Protein AF-A0A3M1D431-F1 (afdb_monomer_lite)

Radius of gyration: 15.86 Å; chains: 1; bounding box: 36×33×52 Å

pLDDT: mean 86.58, std 14.42, range [37.44, 96.69]

Sequence (109 aa):
MFGAVMAGGFNPPEKITIDCNKAKKAVKNFPHKAHIDRLKGNCKECHHKTKAGEKPKACHTCHTQVKDKDPKTGAPGFKKAFHKKCQGCHKKQKDKPNLKKCKTCHNRK

Structure (mmCIF, N/CA/C/O backbone):
data_AF-A0A3M1D431-F1
#
_entry.id   AF-A0A3M1D431-F1
#
loop_
_atom_site.group_PDB
_atom_site.id
_atom_site.type_symbol
_atom_site.label_atom_id
_atom_site.label_alt_id
_atom_site.label_comp_id
_atom_site.label_asym_id
_atom_site.label_entity_id
_atom_site.label_seq_id
_atom_site.pdbx_PDB_ins_code
_atom_site.Cartn_x
_atom_site.Cartn_y
_atom_site.Cartn_z
_atom_site.occupancy
_atom_site.B_iso_or_equiv
_atom_site.auth_seq_id
_atom_site.auth_comp_id
_atom_site.auth_asym_id
_atom_site.auth_atom_id
_atom_site.pdbx_PDB_model_num
ATOM 1 N N . MET A 1 1 ? -15.628 -22.494 -37.992 1.00 42.44 1 MET A N 1
ATOM 2 C CA . MET A 1 1 ? -14.594 -22.915 -37.024 1.00 42.44 1 MET A CA 1
ATOM 3 C C . MET A 1 1 ? -13.567 -21.798 -36.876 1.00 42.44 1 MET A C 1
ATOM 5 O O . MET A 1 1 ? -12.697 -21.694 -37.721 1.00 42.44 1 MET A O 1
ATOM 9 N N . PHE A 1 2 ? -13.670 -20.950 -35.852 1.00 40.97 2 PHE A N 1
ATOM 10 C CA . PHE A 1 2 ? -12.550 -20.114 -35.402 1.00 40.97 2 PHE A CA 1
ATOM 11 C C . PHE A 1 2 ? -12.542 -20.152 -33.875 1.00 40.97 2 PHE A C 1
ATOM 13 O O . PHE A 1 2 ? -13.528 -19.801 -33.231 1.00 40.97 2 PHE A O 1
ATOM 20 N N . GLY A 1 3 ? -11.476 -20.740 -33.334 1.00 37.44 3 GLY A N 1
ATOM 21 C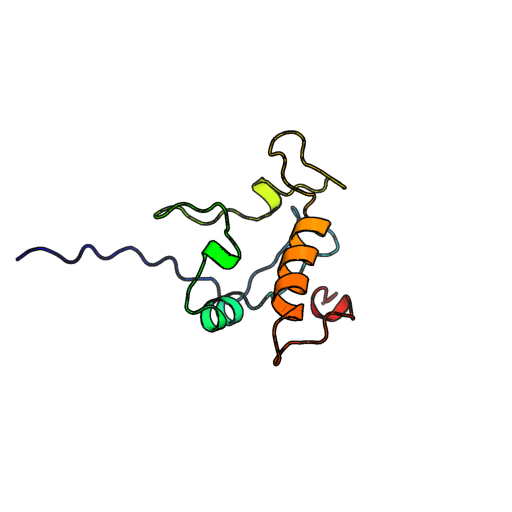 CA . GLY A 1 3 ? -11.357 -21.152 -31.944 1.00 37.44 3 GLY A CA 1
ATOM 22 C C . GLY A 1 3 ? -11.397 -19.986 -30.965 1.00 37.44 3 GLY A C 1
ATOM 23 O O . GLY A 1 3 ? -10.688 -18.993 -31.121 1.00 37.44 3 GLY A O 1
ATOM 24 N N . ALA A 1 4 ? -12.186 -20.161 -29.908 1.00 42.75 4 ALA A N 1
ATOM 25 C CA . ALA A 1 4 ? -12.026 -19.409 -28.680 1.00 42.75 4 ALA A CA 1
ATOM 26 C C . ALA A 1 4 ? -10.655 -19.763 -28.087 1.00 42.75 4 ALA A C 1
ATOM 28 O O . ALA A 1 4 ? -10.460 -20.835 -27.513 1.00 42.75 4 ALA A O 1
ATOM 29 N N . VAL A 1 5 ? -9.687 -18.866 -28.255 1.00 42.53 5 VAL A N 1
ATOM 30 C CA . VAL A 1 5 ? -8.447 -18.900 -27.485 1.00 42.53 5 VAL A CA 1
ATOM 31 C C . VAL A 1 5 ? -8.849 -18.687 -26.029 1.00 42.53 5 VAL A C 1
ATOM 33 O O . VAL A 1 5 ? -9.253 -17.594 -25.635 1.00 42.53 5 VAL A O 1
ATOM 36 N N . MET A 1 6 ? -8.792 -19.758 -25.242 1.00 43.03 6 MET A N 1
ATOM 37 C CA . MET A 1 6 ? -8.948 -19.711 -23.795 1.00 43.03 6 MET A CA 1
ATOM 38 C C . MET A 1 6 ? -7.863 -18.788 -23.236 1.00 43.03 6 MET A C 1
ATOM 40 O O . MET A 1 6 ? -6.702 -19.175 -23.103 1.00 43.03 6 MET A O 1
ATOM 44 N N . ALA A 1 7 ? -8.226 -17.541 -22.938 1.00 48.25 7 ALA A N 1
ATOM 45 C CA . ALA A 1 7 ? -7.377 -16.649 -22.173 1.00 48.25 7 ALA A CA 1
ATOM 46 C C . ALA A 1 7 ? -7.170 -17.295 -20.800 1.00 48.25 7 ALA A C 1
ATOM 48 O O . ALA A 1 7 ? -8.111 -17.396 -20.015 1.00 48.25 7 ALA A O 1
ATOM 49 N N . GLY A 1 8 ? -5.952 -17.773 -20.531 1.00 45.62 8 GLY A N 1
ATOM 50 C CA . GLY A 1 8 ? -5.562 -18.307 -19.230 1.00 45.62 8 GLY A CA 1
ATOM 51 C C . GLY A 1 8 ? -5.896 -17.293 -18.139 1.00 45.62 8 GLY A C 1
ATOM 52 O O . GLY A 1 8 ? -5.220 -16.274 -17.992 1.00 45.62 8 GLY A O 1
ATOM 53 N N . GLY A 1 9 ? -6.993 -17.542 -17.425 1.00 55.72 9 GLY A N 1
ATOM 54 C CA . GLY A 1 9 ? -7.546 -16.618 -16.449 1.00 55.72 9 GLY A CA 1
ATOM 55 C C . GLY A 1 9 ? -6.594 -16.463 -15.275 1.00 55.72 9 GLY A C 1
ATOM 56 O O . GLY A 1 9 ? -6.319 -17.418 -14.548 1.00 55.72 9 GLY A O 1
ATOM 57 N N . PHE A 1 10 ? -6.091 -15.249 -15.065 1.00 67.38 10 PHE A N 1
ATOM 58 C CA . PHE A 1 10 ? -5.395 -14.908 -13.832 1.00 67.38 10 PHE A CA 1
ATOM 59 C C . PHE A 1 10 ? -6.400 -14.885 -12.686 1.00 67.38 10 PHE A C 1
ATOM 61 O O . PHE A 1 10 ? -7.049 -13.872 -12.433 1.00 67.38 10 PHE A O 1
ATOM 68 N N . ASN A 1 11 ? -6.531 -16.018 -12.001 1.00 79.69 11 ASN A N 1
ATOM 69 C CA . ASN A 1 11 ? -7.398 -16.123 -10.840 1.00 79.69 11 ASN A CA 1
ATOM 70 C C . ASN A 1 11 ? -6.801 -15.313 -9.677 1.00 79.69 11 ASN A C 1
ATOM 72 O O . ASN A 1 11 ? -5.661 -15.571 -9.274 1.00 79.69 11 ASN A O 1
ATOM 76 N N . PRO A 1 12 ? -7.527 -14.317 -9.134 1.00 86.25 12 PRO A N 1
ATOM 77 C CA . PRO A 1 12 ? -7.038 -13.546 -8.005 1.00 86.25 12 PRO A CA 1
ATOM 78 C C . PRO A 1 12 ? -6.961 -14.447 -6.764 1.00 86.25 12 PRO A C 1
ATOM 80 O O . PRO A 1 12 ? -7.931 -15.149 -6.468 1.00 86.25 12 PRO A O 1
ATOM 83 N N . PRO A 1 13 ? -5.860 -14.405 -5.993 1.00 92.56 13 PRO A N 1
ATOM 84 C CA . PRO A 1 13 ? -5.784 -15.128 -4.729 1.00 92.56 13 PRO A CA 1
ATOM 85 C C . PRO A 1 13 ? -6.883 -14.655 -3.772 1.00 92.56 13 PRO A C 1
ATOM 87 O O . PRO A 1 13 ? -7.249 -13.474 -3.770 1.00 92.56 13 PRO A O 1
ATOM 90 N N . GLU A 1 14 ? -7.387 -15.563 -2.933 1.00 95.00 14 GLU A N 1
ATOM 91 C CA . GLU A 1 14 ? -8.436 -15.241 -1.961 1.00 95.00 14 GLU A CA 1
ATOM 92 C C . GLU A 1 14 ? -7.967 -14.214 -0.932 1.00 95.00 14 GLU A C 1
ATOM 94 O O . GLU A 1 14 ? -8.593 -13.167 -0.738 1.00 95.00 14 GLU A O 1
ATOM 99 N N . LYS A 1 15 ? -6.829 -14.508 -0.299 1.00 95.38 15 LYS A N 1
ATOM 100 C CA . LYS A 1 15 ? -6.164 -13.665 0.689 1.00 95.38 15 LYS A CA 1
ATOM 101 C C . LYS A 1 15 ? -4.693 -13.525 0.338 1.00 95.38 15 LYS A C 1
ATOM 103 O O . LYS A 1 15 ? -4.084 -14.458 -0.176 1.00 95.38 15 LYS A O 1
ATOM 108 N N . ILE A 1 16 ? -4.119 -12.371 0.654 1.00 93.94 16 ILE A N 1
ATOM 109 C CA . ILE A 1 16 ? -2.684 -12.115 0.490 1.00 93.94 16 ILE A CA 1
ATOM 110 C C . ILE A 1 16 ? -2.121 -11.397 1.711 1.00 93.94 16 ILE A C 1
ATOM 112 O O . ILE A 1 16 ? -2.847 -10.751 2.471 1.00 93.94 16 ILE A O 1
ATOM 116 N N . THR A 1 17 ? -0.805 -11.469 1.864 1.00 93.62 17 THR A N 1
ATOM 117 C CA . THR A 1 17 ? -0.064 -10.556 2.733 1.00 93.62 17 THR A CA 1
ATOM 118 C C . THR A 1 17 ? 0.436 -9.395 1.892 1.00 93.62 17 THR A C 1
ATOM 120 O O . THR A 1 17 ? 0.990 -9.603 0.816 1.00 93.62 17 THR A O 1
ATOM 123 N N . ILE A 1 18 ? 0.236 -8.172 2.378 1.00 92.81 18 ILE A N 1
ATOM 124 C CA . ILE A 1 18 ? 0.776 -6.974 1.741 1.00 92.81 18 ILE A CA 1
ATOM 125 C C . ILE A 1 18 ? 1.853 -6.384 2.635 1.00 92.81 18 ILE A C 1
ATOM 127 O O . ILE A 1 18 ? 1.574 -5.892 3.732 1.00 92.81 18 ILE A O 1
ATOM 131 N N . ASP A 1 19 ? 3.087 -6.416 2.151 1.00 91.44 19 ASP A N 1
ATOM 132 C CA . ASP A 1 19 ? 4.254 -5.902 2.841 1.00 91.44 19 ASP A CA 1
ATOM 133 C C . ASP A 1 19 ? 5.231 -5.210 1.879 1.00 91.44 19 ASP A C 1
ATOM 135 O O . ASP A 1 19 ? 5.162 -5.318 0.653 1.00 91.44 19 ASP A O 1
ATOM 139 N N . CYS A 1 20 ? 6.139 -4.434 2.464 1.00 86.88 20 CYS A N 1
ATOM 140 C CA . CYS A 1 20 ? 7.257 -3.834 1.752 1.00 86.88 20 CYS A CA 1
ATOM 141 C C . CYS A 1 20 ? 8.497 -4.697 1.985 1.00 86.88 20 CYS A C 1
ATOM 143 O O . CYS A 1 20 ? 9.366 -4.294 2.751 1.00 86.88 20 CYS A O 1
ATOM 145 N N . ASN A 1 21 ? 8.540 -5.896 1.394 1.00 79.88 21 ASN A N 1
ATOM 146 C CA . ASN A 1 21 ? 9.644 -6.849 1.559 1.00 79.88 21 ASN A CA 1
ATOM 147 C C . ASN A 1 21 ? 9.947 -7.169 3.043 1.00 79.88 21 ASN A C 1
ATOM 149 O O . ASN A 1 21 ? 10.981 -6.775 3.578 1.00 79.88 21 ASN A O 1
ATOM 153 N N . LYS A 1 22 ? 9.024 -7.869 3.724 1.00 71.25 22 LYS A N 1
ATOM 154 C CA . LYS A 1 22 ? 9.119 -8.311 5.135 1.00 71.25 22 LYS A CA 1
ATOM 155 C C . LYS A 1 22 ? 9.057 -7.199 6.192 1.00 71.25 22 LYS A C 1
ATOM 157 O O . LYS A 1 22 ? 9.524 -7.358 7.321 1.00 71.25 22 LYS A O 1
ATOM 162 N N . ALA A 1 23 ? 8.439 -6.066 5.868 1.00 74.12 23 ALA A N 1
ATOM 163 C CA . ALA A 1 23 ? 8.249 -4.971 6.818 1.00 74.12 23 ALA A CA 1
ATOM 164 C C . ALA A 1 23 ? 7.413 -5.382 8.054 1.00 74.12 23 ALA A C 1
ATOM 166 O O . ALA A 1 23 ? 6.373 -6.029 7.942 1.00 74.12 23 ALA A O 1
ATOM 167 N N . LYS A 1 24 ? 7.799 -4.884 9.242 1.00 76.00 24 LYS A N 1
ATOM 168 C CA . LYS A 1 24 ? 7.171 -5.196 10.550 1.00 76.00 24 LYS A CA 1
ATOM 169 C C . LYS A 1 24 ? 5.660 -4.910 10.646 1.00 76.00 24 LYS A C 1
ATOM 171 O O . LYS A 1 24 ? 5.004 -5.393 11.563 1.00 76.00 24 LYS A O 1
ATOM 176 N N . LYS A 1 25 ? 5.107 -4.082 9.753 1.00 86.38 25 LYS A N 1
ATOM 177 C CA . LYS A 1 25 ? 3.681 -3.703 9.719 1.00 86.38 25 LYS A CA 1
ATOM 178 C C . LYS A 1 25 ? 3.021 -4.147 8.414 1.00 86.38 25 LYS A C 1
ATOM 180 O O . LYS A 1 25 ? 2.414 -3.336 7.719 1.00 86.38 25 LYS A O 1
ATOM 185 N N . ALA A 1 26 ? 3.161 -5.425 8.080 1.00 90.56 26 ALA A N 1
ATOM 186 C CA . ALA A 1 26 ? 2.404 -6.029 6.993 1.00 90.56 26 ALA A CA 1
ATOM 187 C C . ALA A 1 26 ? 0.888 -5.932 7.251 1.00 90.56 26 ALA A C 1
ATOM 189 O O . ALA A 1 26 ? 0.433 -5.860 8.397 1.00 90.56 26 ALA A O 1
ATOM 190 N N . VAL A 1 27 ? 0.101 -5.915 6.180 1.00 92.94 27 VAL A N 1
ATOM 191 C CA . VAL A 1 27 ? -1.331 -6.226 6.232 1.00 92.94 27 VAL A CA 1
ATOM 192 C C . VAL A 1 27 ? -1.444 -7.718 5.969 1.00 92.94 27 VAL A C 1
ATOM 194 O O . VAL A 1 27 ? -1.290 -8.157 4.829 1.00 92.94 27 VAL A O 1
ATOM 197 N N . LYS A 1 28 ? -1.644 -8.506 7.025 1.00 91.94 28 LYS A N 1
ATOM 198 C CA . LYS A 1 28 ? -1.838 -9.952 6.896 1.00 91.94 28 LYS A CA 1
ATOM 199 C C . LYS A 1 28 ? -3.287 -10.242 6.525 1.00 91.94 28 LYS A C 1
ATOM 201 O O . LYS A 1 28 ? -4.192 -9.531 6.961 1.00 91.94 28 LYS A O 1
ATOM 206 N N . ASN A 1 29 ? -3.511 -11.322 5.779 1.00 92.44 29 ASN A N 1
ATOM 207 C CA . ASN A 1 29 ? -4.851 -11.805 5.433 1.00 92.44 29 ASN A CA 1
ATOM 208 C C . ASN A 1 29 ? -5.731 -10.751 4.736 1.00 92.44 29 ASN A C 1
ATOM 210 O O . ASN A 1 29 ? -6.945 -10.729 4.942 1.00 92.44 29 ASN A O 1
ATOM 214 N N . PHE A 1 30 ? -5.140 -9.875 3.916 1.00 94.00 30 PHE A N 1
ATOM 215 C CA . PHE A 1 30 ? -5.913 -8.933 3.112 1.00 94.00 30 PHE A CA 1
ATOM 216 C C . PHE A 1 30 ? -6.878 -9.722 2.213 1.00 94.00 30 PHE A C 1
ATOM 218 O O . PHE A 1 30 ? -6.394 -10.551 1.438 1.00 94.00 30 PHE A O 1
ATOM 225 N N . PRO A 1 31 ? -8.205 -9.496 2.285 1.00 94.94 31 PRO A N 1
ATOM 226 C CA . PRO A 1 31 ? -9.185 -10.274 1.531 1.00 94.94 31 PRO A CA 1
ATOM 227 C C . PRO A 1 31 ? -9.215 -9.799 0.073 1.00 94.94 31 PRO A C 1
ATOM 229 O O . PRO A 1 31 ? -10.083 -9.023 -0.334 1.00 94.94 31 PRO A O 1
ATOM 232 N N . HIS A 1 32 ? -8.210 -10.219 -0.694 1.00 95.50 32 HIS A N 1
ATOM 233 C CA . HIS A 1 32 ? -7.950 -9.768 -2.054 1.00 95.50 32 HIS A CA 1
ATOM 234 C C . HIS A 1 32 ? -9.117 -10.091 -2.986 1.00 95.50 32 HIS A C 1
ATOM 236 O O . HIS A 1 32 ? -9.650 -9.175 -3.610 1.00 95.50 32 HIS A O 1
ATOM 242 N N . LYS A 1 33 ? -9.599 -11.339 -2.997 1.00 95.06 33 LYS A N 1
ATOM 243 C CA . LYS A 1 33 ? -10.749 -11.728 -3.824 1.00 95.06 33 LYS A CA 1
ATOM 244 C C . LYS A 1 33 ? -11.998 -10.900 -3.515 1.00 95.06 33 LYS A C 1
ATOM 246 O O . LYS A 1 33 ? -12.592 -10.356 -4.436 1.00 95.06 33 LYS A O 1
ATOM 251 N N . ALA A 1 34 ? -12.321 -10.674 -2.241 1.00 94.31 34 ALA A N 1
ATOM 252 C CA . ALA A 1 34 ? -13.484 -9.864 -1.865 1.00 94.31 34 ALA A CA 1
ATOM 253 C C . ALA A 1 34 ? -13.396 -8.406 -2.362 1.00 94.31 34 ALA A C 1
ATOM 255 O O . ALA A 1 34 ? -14.413 -7.804 -2.709 1.00 94.31 34 ALA A O 1
ATOM 256 N N . HIS A 1 35 ? -12.191 -7.824 -2.411 1.00 95.00 35 HIS A N 1
ATOM 257 C CA . HIS A 1 35 ? -12.002 -6.496 -3.001 1.00 95.00 35 HIS A CA 1
ATOM 258 C C . HIS A 1 35 ? -12.178 -6.527 -4.520 1.00 95.00 35 HIS A C 1
ATOM 260 O O . HIS A 1 35 ? -12.826 -5.640 -5.068 1.00 95.00 35 HIS A O 1
ATOM 266 N N . ILE A 1 36 ? -11.636 -7.541 -5.196 1.00 94.62 36 ILE A N 1
ATOM 267 C CA . ILE A 1 36 ? -11.767 -7.685 -6.649 1.00 94.62 36 ILE A CA 1
ATOM 268 C C . ILE A 1 36 ? -13.221 -7.945 -7.061 1.00 94.62 36 ILE A C 1
ATOM 270 O O . ILE A 1 36 ? -13.685 -7.337 -8.024 1.00 94.62 36 ILE A O 1
ATOM 274 N N . ASP A 1 37 ? -13.959 -8.760 -6.307 1.00 94.19 37 ASP A N 1
ATOM 275 C CA . ASP A 1 37 ? -15.373 -9.045 -6.559 1.00 94.19 37 ASP A CA 1
ATOM 276 C C . ASP A 1 37 ? -16.210 -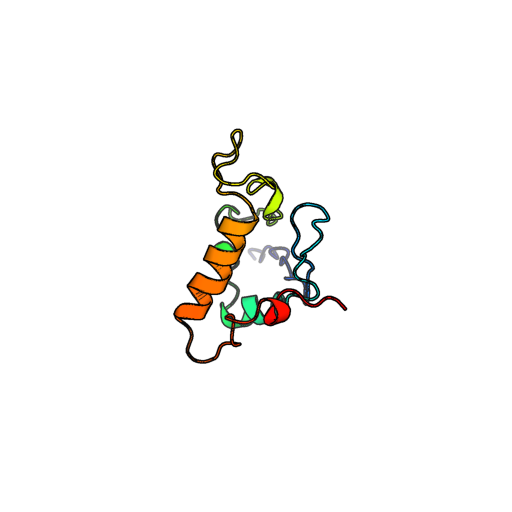7.751 -6.452 1.00 94.19 37 ASP A C 1
ATOM 278 O O . ASP A 1 37 ? -16.997 -7.437 -7.346 1.00 94.19 37 ASP A O 1
ATOM 282 N N . ARG A 1 38 ? -15.957 -6.909 -5.433 1.00 93.25 38 ARG A N 1
ATOM 283 C CA . ARG A 1 38 ? -16.581 -5.570 -5.311 1.00 93.25 38 ARG A CA 1
ATOM 284 C C . ARG A 1 38 ? -16.208 -4.618 -6.449 1.00 93.25 38 ARG A C 1
ATOM 286 O O . ARG A 1 38 ? -16.982 -3.724 -6.778 1.00 93.25 38 ARG A O 1
ATOM 293 N N . LEU A 1 39 ? -15.032 -4.804 -7.042 1.00 93.50 39 LEU A N 1
ATOM 294 C CA . LEU A 1 39 ? -14.540 -4.037 -8.185 1.00 93.50 39 LEU A CA 1
ATOM 295 C C . LEU A 1 39 ? -14.908 -4.671 -9.535 1.00 93.50 39 LEU A C 1
ATOM 297 O O . LEU A 1 39 ? -14.408 -4.215 -10.564 1.00 93.50 39 LEU A O 1
ATOM 301 N N . LYS A 1 40 ? -15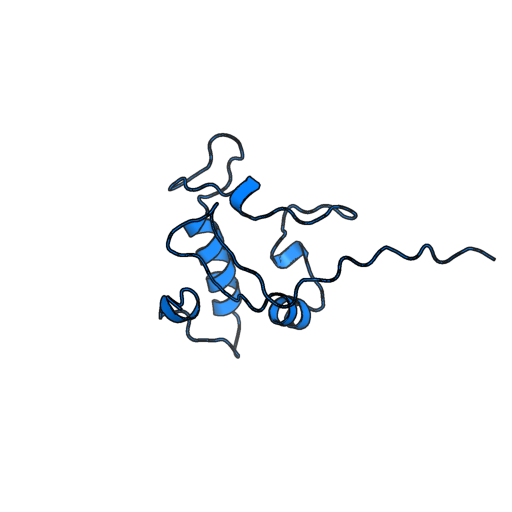.754 -5.713 -9.548 1.00 94.06 40 LYS A N 1
ATOM 302 C CA . LYS A 1 40 ? -16.171 -6.446 -10.754 1.00 94.06 40 LYS A CA 1
ATOM 303 C C . LYS A 1 40 ? -14.982 -6.890 -11.618 1.00 94.06 40 LYS A C 1
ATOM 305 O O . LYS A 1 40 ? -15.006 -6.762 -12.838 1.00 94.06 40 LYS A O 1
ATOM 310 N N . GLY A 1 41 ? -13.907 -7.357 -10.983 1.00 90.81 41 GLY A N 1
ATOM 311 C CA . GLY A 1 41 ? -12.723 -7.842 -11.697 1.00 90.81 41 GLY A CA 1
ATOM 312 C C . GLY A 1 41 ? -11.766 -6.755 -12.197 1.00 90.81 41 GLY A C 1
ATOM 313 O O . GLY A 1 41 ? -10.816 -7.075 -12.906 1.00 90.81 41 GLY A O 1
ATOM 314 N N . ASN A 1 42 ? -11.956 -5.475 -11.846 1.00 91.81 42 ASN A N 1
ATOM 315 C CA . ASN A 1 42 ? -11.059 -4.409 -12.303 1.00 91.81 42 ASN A CA 1
ATOM 316 C C . ASN A 1 42 ? -9.685 -4.448 -11.598 1.00 91.81 42 ASN A C 1
ATOM 318 O O . ASN A 1 42 ? -9.424 -3.720 -10.636 1.00 91.81 42 ASN A O 1
ATOM 322 N N . CYS A 1 43 ? -8.768 -5.261 -12.128 1.00 91.62 43 CYS A N 1
ATOM 323 C CA . CYS A 1 43 ? -7.401 -5.420 -11.620 1.00 91.62 43 CYS A CA 1
ATOM 324 C C . CYS A 1 43 ? -6.601 -4.107 -11.624 1.00 91.62 43 CYS A C 1
ATOM 326 O O . CYS A 1 43 ? -5.744 -3.898 -10.761 1.00 91.62 43 CYS A O 1
ATOM 328 N N . LYS A 1 44 ? -6.877 -3.210 -12.584 1.00 93.00 44 LYS A N 1
ATOM 329 C CA . LYS A 1 44 ? -6.143 -1.948 -12.770 1.00 93.00 44 LYS A CA 1
ATOM 330 C C . LYS A 1 44 ? -6.465 -0.906 -11.708 1.00 93.00 44 LYS A C 1
ATOM 332 O O . LYS A 1 44 ? -5.683 0.029 -11.547 1.00 93.00 44 LYS A O 1
ATOM 337 N N . GLU A 1 45 ? -7.548 -1.085 -10.950 1.00 94.38 45 GLU A N 1
ATOM 338 C CA . GLU A 1 45 ? -7.831 -0.223 -9.807 1.00 94.38 45 GLU A CA 1
ATOM 339 C C . GLU A 1 45 ? -6.639 -0.246 -8.845 1.00 94.38 45 GLU A C 1
ATOM 341 O O . GLU A 1 45 ? -6.134 0.810 -8.483 1.00 94.38 45 GLU A O 1
ATOM 346 N N . CYS A 1 46 ? -6.105 -1.419 -8.496 1.00 95.38 46 CYS A N 1
ATOM 347 C CA . CYS A 1 46 ? -4.928 -1.534 -7.628 1.00 95.38 46 CYS A CA 1
ATOM 348 C C . CYS A 1 46 ? -3.623 -1.647 -8.426 1.00 95.38 46 CYS A C 1
ATOM 350 O O . CYS A 1 46 ? -2.668 -0.912 -8.167 1.00 95.38 46 CYS A O 1
ATOM 352 N N . HIS A 1 47 ? -3.585 -2.524 -9.428 1.00 94.38 47 HIS A N 1
ATOM 353 C CA . HIS A 1 47 ? -2.412 -2.764 -10.266 1.00 94.38 47 HIS A CA 1
ATOM 354 C C . HIS A 1 47 ? -2.348 -1.771 -11.430 1.00 94.38 47 HIS A C 1
ATOM 356 O O . HIS A 1 47 ? -2.337 -2.121 -12.607 1.00 94.38 47 HIS A O 1
ATOM 362 N N . HIS A 1 48 ? -2.279 -0.491 -11.075 1.00 94.56 48 HIS A N 1
ATOM 363 C CA . HIS A 1 48 ? -2.406 0.670 -11.961 1.00 94.56 48 HIS A CA 1
ATOM 364 C C . HIS A 1 48 ? -1.338 0.816 -13.064 1.00 94.56 48 HIS A C 1
ATOM 366 O O . HIS A 1 48 ? -1.403 1.738 -13.875 1.00 94.56 48 HIS A O 1
ATOM 372 N N . LYS A 1 49 ? -0.329 -0.058 -13.083 1.00 93.94 49 LYS A N 1
ATOM 373 C CA . LYS A 1 49 ? 0.750 -0.083 -14.081 1.00 93.94 49 LYS A CA 1
ATOM 374 C C . LYS A 1 49 ? 0.844 -1.416 -14.823 1.00 93.94 49 LYS A C 1
ATOM 376 O O . LYS A 1 49 ? 1.727 -1.569 -15.658 1.00 93.94 49 LYS A O 1
ATOM 381 N N . THR A 1 50 ? -0.051 -2.362 -14.541 1.00 90.62 50 THR A N 1
ATOM 382 C CA . THR A 1 50 ? -0.089 -3.651 -15.233 1.00 90.62 50 THR A CA 1
ATOM 383 C C . THR A 1 50 ? -0.703 -3.485 -16.616 1.00 90.62 50 THR A C 1
ATOM 385 O O . THR A 1 50 ? -1.808 -2.947 -16.762 1.00 90.62 50 THR A O 1
ATOM 388 N N . LYS A 1 51 ? 0.027 -3.933 -17.640 1.00 88.50 51 LYS A N 1
ATOM 389 C CA . LYS A 1 51 ? -0.455 -3.941 -19.022 1.00 88.50 51 LYS A CA 1
ATOM 390 C C . LYS A 1 51 ? -1.362 -5.148 -19.269 1.00 88.50 51 LYS A C 1
ATOM 392 O O . LYS A 1 51 ? -1.377 -6.104 -18.497 1.00 88.50 51 LYS A O 1
ATOM 397 N N . ALA A 1 52 ? -2.149 -5.088 -20.342 1.00 83.12 52 ALA A N 1
ATOM 398 C CA . ALA A 1 52 ? -2.957 -6.231 -20.757 1.00 83.12 52 ALA A CA 1
ATOM 399 C C . ALA A 1 52 ? -2.044 -7.431 -21.063 1.00 83.12 52 ALA A C 1
ATOM 401 O O . ALA A 1 52 ? -0.998 -7.259 -21.681 1.00 83.12 52 ALA A O 1
ATOM 402 N N . GLY A 1 53 ? -2.423 -8.618 -20.590 1.00 81.69 53 GLY A N 1
ATOM 403 C CA . GLY A 1 53 ? -1.627 -9.841 -20.747 1.00 81.69 53 GLY A CA 1
ATOM 404 C C . GLY A 1 53 ? -0.455 -9.996 -19.768 1.00 81.69 53 GLY A C 1
ATOM 405 O O . GLY A 1 53 ? 0.145 -11.065 -19.723 1.00 81.69 53 GLY A O 1
ATOM 406 N N . GLU A 1 54 ? -0.138 -8.990 -18.945 1.00 87.19 54 GLU A N 1
ATOM 407 C CA . GLU A 1 54 ? 0.937 -9.091 -17.951 1.00 87.19 54 GLU A CA 1
ATOM 408 C C . GLU A 1 54 ? 0.431 -9.549 -16.579 1.00 87.19 54 GLU A C 1
ATOM 410 O O . GLU A 1 54 ? -0.634 -9.143 -16.104 1.00 87.19 54 GLU A O 1
ATOM 415 N N . LYS A 1 55 ? 1.263 -10.332 -15.880 1.00 87.62 55 LYS A N 1
ATOM 416 C CA . LYS A 1 55 ? 1.043 -10.643 -14.465 1.00 87.62 55 LYS A CA 1
ATOM 417 C C . LYS A 1 55 ? 1.221 -9.383 -13.613 1.00 87.62 55 LYS A C 1
ATOM 419 O O . LYS A 1 55 ? 2.225 -8.678 -13.771 1.00 87.62 55 LYS A O 1
ATOM 424 N N . PRO A 1 56 ? 0.311 -9.107 -12.666 1.00 91.25 56 PRO A N 1
ATOM 425 C CA . PRO A 1 56 ? 0.506 -8.006 -11.744 1.00 91.25 56 PRO A CA 1
ATOM 426 C C . PRO A 1 56 ? 1.770 -8.163 -10.893 1.00 91.25 56 PRO A C 1
ATOM 428 O O . PRO A 1 56 ? 2.048 -9.235 -10.359 1.00 91.25 56 PRO A O 1
ATOM 431 N N . LYS A 1 57 ? 2.531 -7.074 -10.749 1.00 92.44 57 LYS A N 1
ATOM 432 C CA . LYS A 1 57 ? 3.715 -7.017 -9.881 1.00 92.44 57 LYS A CA 1
ATOM 433 C C . LYS A 1 57 ? 3.320 -6.589 -8.467 1.00 92.44 57 LYS A C 1
ATOM 435 O O . LYS A 1 57 ? 2.347 -5.851 -8.281 1.00 92.44 57 LYS A O 1
ATOM 440 N N . ALA A 1 58 ? 4.093 -7.026 -7.474 1.00 93.06 58 ALA A N 1
ATOM 441 C CA . ALA A 1 58 ? 3.928 -6.582 -6.093 1.00 93.06 58 ALA A CA 1
ATOM 442 C C . ALA A 1 58 ? 4.192 -5.072 -5.972 1.00 93.06 58 ALA A C 1
ATOM 444 O O . ALA A 1 58 ? 5.073 -4.534 -6.635 1.00 93.06 58 ALA A O 1
ATOM 445 N N . CYS A 1 59 ? 3.473 -4.369 -5.093 1.00 93.81 59 CYS A N 1
ATOM 446 C CA . CYS A 1 59 ? 3.597 -2.910 -4.979 1.00 93.81 59 CYS A CA 1
ATOM 447 C C . CYS A 1 59 ? 5.039 -2.458 -4.686 1.00 93.81 59 CYS A C 1
ATOM 449 O O . CYS A 1 59 ? 5.481 -1.427 -5.195 1.00 93.81 59 CYS A O 1
ATOM 451 N N . HIS A 1 60 ? 5.777 -3.249 -3.899 1.00 93.44 60 HIS A N 1
ATOM 452 C CA . HIS A 1 60 ? 7.139 -2.933 -3.476 1.00 93.44 60 HIS A CA 1
ATOM 453 C C . HIS A 1 60 ? 8.189 -3.036 -4.591 1.00 93.44 60 HIS A C 1
ATOM 455 O O . HIS A 1 60 ? 9.334 -2.652 -4.366 1.00 93.44 60 HIS A O 1
ATOM 461 N N . THR A 1 61 ? 7.831 -3.519 -5.790 1.00 93.81 61 THR A N 1
ATOM 462 C CA . THR A 1 61 ? 8.751 -3.495 -6.941 1.00 93.81 61 THR A CA 1
ATOM 463 C C . THR A 1 61 ? 9.008 -2.078 -7.446 1.00 93.81 61 THR A C 1
ATOM 465 O O . THR A 1 61 ? 10.017 -1.841 -8.099 1.00 93.81 61 THR A O 1
ATOM 468 N N . CYS A 1 62 ? 8.092 -1.144 -7.173 1.00 94.69 62 CYS A N 1
ATOM 469 C CA . CYS A 1 62 ? 8.264 0.272 -7.503 1.00 94.69 62 CYS A CA 1
ATOM 470 C C . CYS A 1 62 ? 8.152 1.157 -6.260 1.00 94.69 62 CYS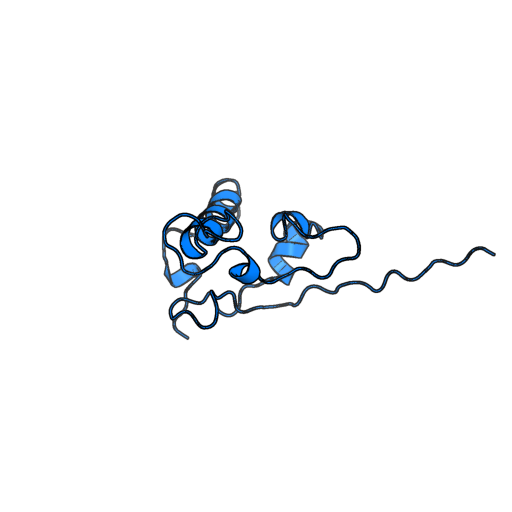 A C 1
ATOM 472 O O . CYS A 1 62 ? 8.959 2.054 -6.054 1.00 94.69 62 CYS A O 1
ATOM 474 N N . HIS A 1 63 ? 7.181 0.891 -5.390 1.00 94.75 63 HIS A N 1
ATOM 475 C CA . HIS A 1 63 ? 7.010 1.642 -4.154 1.00 94.75 63 HIS A CA 1
ATOM 476 C C . HIS A 1 63 ? 7.901 1.063 -3.053 1.00 94.75 63 HIS A C 1
ATOM 478 O O . HIS A 1 63 ? 7.469 0.193 -2.308 1.00 94.75 63 HIS A O 1
ATOM 484 N N . THR A 1 64 ? 9.144 1.511 -2.935 1.00 93.50 64 THR A N 1
ATOM 485 C CA . THR A 1 64 ? 10.094 0.967 -1.949 1.00 93.50 64 THR A CA 1
ATOM 486 C C . THR A 1 64 ? 9.901 1.569 -0.548 1.00 93.50 64 THR A C 1
ATOM 488 O O . THR A 1 64 ? 9.000 2.379 -0.310 1.00 93.50 64 THR A O 1
ATOM 491 N N . GLN A 1 65 ? 10.748 1.187 0.417 1.00 91.94 65 GLN A N 1
ATOM 492 C CA . GLN A 1 65 ? 10.674 1.650 1.813 1.00 91.94 65 GLN A CA 1
ATOM 493 C C . GLN A 1 65 ? 11.152 3.104 2.021 1.00 91.94 65 GLN A C 1
ATOM 495 O O . GLN A 1 65 ? 11.313 3.558 3.154 1.00 91.94 65 GLN A O 1
ATOM 500 N N . VAL A 1 66 ? 11.379 3.855 0.944 1.00 92.00 66 VAL A N 1
ATOM 501 C CA . VAL A 1 66 ? 11.708 5.282 1.017 1.00 92.00 66 VAL A CA 1
ATOM 502 C C . VAL A 1 66 ? 10.562 6.088 1.637 1.00 92.00 66 VAL A C 1
ATOM 504 O O . VAL A 1 66 ? 9.396 5.690 1.588 1.00 92.00 66 VAL A O 1
ATOM 507 N N . LYS A 1 67 ? 10.882 7.239 2.239 1.00 89.56 67 LYS A N 1
ATOM 508 C CA . LYS A 1 67 ? 9.869 8.119 2.847 1.00 89.56 67 LYS A CA 1
ATOM 509 C C . LYS A 1 67 ? 9.015 8.821 1.792 1.00 89.56 67 LYS A C 1
ATOM 511 O O . LYS A 1 67 ? 7.788 8.819 1.906 1.00 89.56 67 LYS A O 1
ATOM 516 N N . ASP A 1 68 ? 9.662 9.362 0.762 1.00 92.06 68 ASP A N 1
ATOM 517 C CA . ASP A 1 68 ? 9.013 10.257 -0.194 1.00 92.06 68 ASP A CA 1
ATOM 518 C C . ASP A 1 68 ? 8.891 9.653 -1.581 1.00 92.06 68 ASP A C 1
ATOM 520 O O . ASP A 1 68 ? 7.808 9.179 -1.922 1.00 92.06 68 ASP A O 1
ATOM 524 N N . LYS A 1 69 ? 9.968 9.661 -2.368 1.00 95.69 69 LYS A N 1
ATOM 525 C CA . LYS A 1 69 ? 9.974 9.217 -3.762 1.00 95.69 69 LYS A CA 1
ATOM 526 C C . LYS A 1 69 ? 11.152 8.284 -3.997 1.00 95.69 69 LYS A C 1
ATOM 528 O O . LYS A 1 69 ? 12.264 8.571 -3.568 1.00 95.69 69 LYS A O 1
ATOM 533 N N . ASP A 1 70 ? 10.895 7.163 -4.652 1.00 94.06 70 ASP A N 1
ATOM 534 C CA . ASP A 1 70 ? 11.933 6.218 -5.029 1.00 94.06 70 ASP A CA 1
ATOM 535 C C . ASP A 1 70 ? 12.792 6.830 -6.148 1.00 94.06 70 ASP A C 1
ATOM 537 O O . ASP A 1 70 ? 12.229 7.300 -7.141 1.00 94.06 70 ASP A O 1
ATOM 541 N N . PRO A 1 71 ? 14.128 6.861 -6.015 1.00 92.56 71 PRO A N 1
ATOM 542 C CA . PRO A 1 71 ? 14.989 7.536 -6.984 1.00 92.56 71 PRO A CA 1
ATOM 543 C C . PRO A 1 71 ? 15.061 6.806 -8.331 1.00 92.56 71 PRO A C 1
ATOM 545 O O . PRO A 1 71 ? 15.353 7.437 -9.340 1.00 92.56 71 PRO A O 1
ATOM 548 N N . LYS A 1 72 ? 14.778 5.496 -8.372 1.00 93.44 72 LYS A N 1
ATOM 549 C CA . LYS A 1 72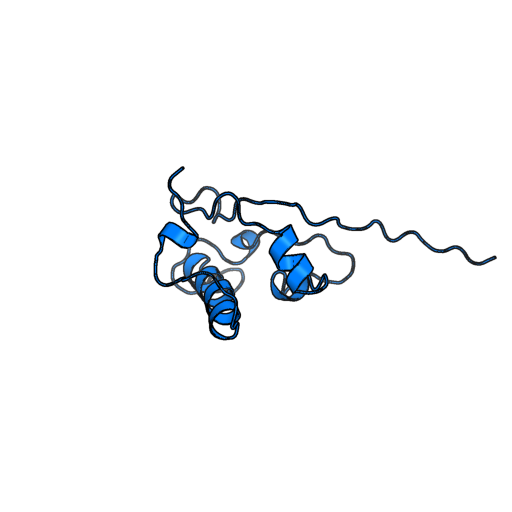 ? 14.850 4.690 -9.601 1.00 93.44 72 LYS A CA 1
ATOM 550 C C . LYS A 1 72 ? 13.539 4.713 -10.374 1.00 93.44 72 LYS A C 1
ATOM 552 O O . LYS A 1 72 ? 13.532 4.784 -11.595 1.00 93.44 72 LYS A O 1
ATOM 557 N N . THR A 1 73 ? 12.419 4.621 -9.667 1.00 93.69 73 THR A N 1
ATOM 558 C CA . THR A 1 73 ? 11.090 4.479 -10.282 1.00 93.69 73 THR A CA 1
ATOM 559 C C . THR A 1 73 ? 10.255 5.751 -10.221 1.00 93.69 73 THR A C 1
ATOM 561 O O . THR A 1 73 ? 9.214 5.843 -10.871 1.00 93.69 73 THR A O 1
ATOM 564 N N . GLY A 1 74 ? 10.658 6.727 -9.406 1.00 95.38 74 GLY A N 1
ATOM 565 C CA . GLY A 1 74 ? 9.880 7.932 -9.148 1.00 95.38 74 GLY A CA 1
ATOM 566 C C . GLY A 1 74 ? 8.589 7.680 -8.359 1.00 95.38 74 GLY A C 1
ATOM 567 O O . GLY A 1 74 ? 7.766 8.589 -8.220 1.00 95.38 74 GLY A O 1
ATOM 568 N N . ALA A 1 75 ? 8.365 6.467 -7.860 1.00 95.94 75 ALA A N 1
ATOM 569 C CA . ALA A 1 75 ? 7.134 6.114 -7.175 1.00 95.94 75 ALA A CA 1
ATOM 570 C C . ALA A 1 75 ? 7.139 6.634 -5.726 1.00 95.94 75 ALA A C 1
ATOM 572 O O . ALA A 1 75 ? 8.187 6.641 -5.083 1.00 95.94 75 ALA A O 1
ATOM 573 N N . PRO A 1 76 ? 5.989 7.043 -5.158 1.00 96.69 76 PRO A N 1
ATOM 574 C CA . PRO A 1 76 ? 5.922 7.370 -3.742 1.00 96.69 76 PRO A CA 1
ATOM 575 C C . PRO A 1 76 ? 6.336 6.191 -2.856 1.00 96.69 76 PRO A C 1
ATOM 577 O O . PRO A 1 76 ? 6.059 5.043 -3.204 1.00 96.69 76 PRO A O 1
ATOM 580 N N . GLY A 1 77 ? 6.893 6.465 -1.680 1.00 95.81 77 GLY A N 1
ATOM 581 C CA . GLY A 1 77 ? 7.212 5.435 -0.691 1.00 95.81 77 GLY A CA 1
ATOM 582 C C . GLY A 1 77 ? 6.031 4.510 -0.368 1.00 95.81 77 GLY A C 1
ATOM 583 O O . GLY A 1 77 ? 4.884 4.966 -0.281 1.00 95.81 77 GLY A O 1
ATOM 584 N N . PHE A 1 78 ? 6.304 3.219 -0.143 1.00 95.44 78 PHE A N 1
ATOM 585 C CA . PHE A 1 78 ? 5.304 2.156 0.047 1.00 95.44 78 PHE A CA 1
ATOM 586 C C . PHE A 1 78 ? 4.205 2.540 1.031 1.00 95.44 78 PHE A C 1
ATOM 588 O O . PHE A 1 78 ? 3.019 2.482 0.711 1.00 95.44 78 PHE A O 1
ATOM 595 N N . LYS A 1 79 ? 4.594 2.995 2.228 1.00 93.62 79 LYS A N 1
ATOM 596 C CA . LYS A 1 79 ? 3.657 3.379 3.293 1.00 93.62 79 LYS A CA 1
ATOM 597 C C . LYS A 1 79 ? 2.673 4.451 2.816 1.00 93.62 79 LYS A C 1
ATOM 599 O O . LYS A 1 79 ? 1.478 4.362 3.094 1.00 93.62 79 LYS A O 1
ATOM 604 N N . LYS A 1 80 ? 3.172 5.474 2.117 1.00 94.50 80 LYS A N 1
ATOM 605 C CA . LYS A 1 80 ? 2.366 6.601 1.632 1.00 94.50 80 LYS A CA 1
ATOM 606 C C . LYS A 1 80 ? 1.459 6.163 0.488 1.00 94.50 80 LYS A C 1
ATOM 608 O O . LYS A 1 80 ? 0.268 6.463 0.523 1.00 94.50 80 LYS A O 1
ATOM 613 N N . ALA A 1 81 ? 2.001 5.428 -0.482 1.00 95.44 81 ALA A N 1
ATOM 614 C CA . ALA A 1 81 ? 1.245 4.899 -1.613 1.00 95.44 81 ALA A CA 1
ATOM 615 C C . ALA A 1 81 ? 0.093 3.997 -1.147 1.00 95.44 81 ALA A C 1
ATOM 617 O O . ALA A 1 81 ? -1.058 4.211 -1.531 1.00 95.44 81 ALA A O 1
ATOM 618 N N . PHE A 1 82 ? 0.389 3.053 -0.252 1.00 94.38 82 PHE A N 1
ATOM 619 C CA . PHE A 1 82 ? -0.568 2.066 0.225 1.00 94.38 82 PHE A CA 1
ATOM 620 C C . PHE A 1 82 ? -1.695 2.698 1.051 1.00 94.38 82 PHE A C 1
ATOM 622 O O . PHE A 1 82 ? -2.872 2.528 0.728 1.00 94.38 82 PHE A O 1
ATOM 629 N N . HIS A 1 83 ? -1.364 3.523 2.055 1.00 94.81 83 HIS A N 1
ATOM 630 C CA . HIS A 1 83 ? -2.390 4.226 2.831 1.00 94.81 83 HIS A CA 1
ATOM 631 C C . HIS A 1 83 ? -3.238 5.149 1.957 1.00 94.81 83 HIS A C 1
ATOM 633 O O . HIS A 1 83 ? -4.460 5.151 2.098 1.00 94.81 83 HIS A O 1
ATOM 639 N N . LYS A 1 84 ? -2.625 5.886 1.019 1.00 95.19 84 LYS A N 1
ATOM 640 C CA . LYS A 1 84 ? -3.370 6.752 0.097 1.00 95.19 84 LYS A CA 1
ATOM 641 C C . LYS A 1 84 ? -4.354 5.944 -0.746 1.00 95.19 84 LYS A C 1
ATOM 643 O O . LYS A 1 84 ? -5.492 6.380 -0.903 1.00 95.19 84 LYS A O 1
ATOM 648 N N . LYS A 1 85 ? -3.951 4.777 -1.256 1.00 95.75 85 LYS A N 1
ATOM 649 C CA . LYS A 1 85 ? -4.811 3.946 -2.103 1.00 95.75 85 LYS A CA 1
ATOM 650 C C . LYS A 1 85 ? -5.992 3.361 -1.328 1.00 95.75 85 LYS A C 1
ATOM 652 O O . LYS A 1 85 ? -7.139 3.612 -1.697 1.00 95.75 85 LYS A O 1
ATOM 657 N N . CYS A 1 86 ? -5.725 2.646 -0.236 1.00 94.81 86 CYS A N 1
ATOM 658 C CA . CYS A 1 86 ? -6.766 1.963 0.536 1.00 94.81 86 CYS A CA 1
ATOM 659 C C . CYS A 1 86 ? -7.718 2.965 1.195 1.00 94.81 86 CYS A C 1
ATOM 661 O O . CYS A 1 86 ? -8.934 2.892 1.015 1.00 94.81 86 CYS A O 1
ATOM 663 N N . GLN A 1 87 ? -7.171 3.952 1.914 1.00 95.25 87 GLN A N 1
ATOM 664 C CA . GLN A 1 87 ? -7.993 4.947 2.602 1.00 95.25 87 GLN A CA 1
ATOM 665 C C . GLN A 1 87 ? -8.708 5.860 1.610 1.00 95.25 87 GLN A C 1
ATOM 667 O O . GLN A 1 87 ? -9.845 6.244 1.862 1.00 95.25 87 GLN A O 1
ATOM 672 N N . GLY A 1 88 ? -8.073 6.200 0.486 1.00 94.88 88 GLY A N 1
ATOM 673 C CA . GLY A 1 88 ? -8.673 7.035 -0.552 1.00 94.88 88 GLY A CA 1
ATOM 674 C C . GLY A 1 88 ? -9.910 6.394 -1.175 1.00 94.88 88 GLY A C 1
ATOM 675 O O . GLY A 1 88 ? -10.944 7.051 -1.265 1.00 94.88 88 GLY A O 1
ATOM 676 N N . CYS A 1 89 ? -9.831 5.111 -1.542 1.00 95.25 89 CYS A N 1
ATOM 677 C CA . CYS A 1 89 ? -10.988 4.377 -2.054 1.00 95.25 89 CYS A CA 1
ATOM 678 C C . CYS A 1 89 ? -12.074 4.255 -0.980 1.00 95.25 89 CYS A C 1
ATOM 680 O O . CYS A 1 89 ? -13.211 4.676 -1.194 1.00 95.25 89 CYS A O 1
ATOM 682 N N . HIS A 1 90 ? -11.706 3.787 0.218 1.00 94.50 90 HIS A N 1
ATOM 683 C CA . HIS A 1 90 ? -12.660 3.594 1.306 1.00 94.50 90 HIS A CA 1
ATOM 684 C C . HIS A 1 90 ? -13.341 4.903 1.703 1.00 94.50 90 HIS A C 1
ATOM 686 O O . HIS A 1 90 ? -14.539 4.901 1.926 1.00 94.50 90 HIS A O 1
ATOM 692 N N . LYS A 1 91 ? -12.671 6.061 1.728 1.00 93.12 91 LYS A N 1
ATOM 693 C CA . LYS A 1 91 ? -13.324 7.352 2.034 1.00 93.12 91 LYS A CA 1
ATOM 694 C C . LYS A 1 91 ? -14.585 7.611 1.197 1.00 93.12 91 LYS A C 1
ATOM 696 O O . LYS A 1 91 ? -15.520 8.182 1.744 1.00 93.12 91 LYS A O 1
ATOM 701 N N . LYS A 1 92 ? -14.647 7.098 -0.034 1.00 91.62 92 LYS A N 1
ATOM 702 C CA . LYS A 1 92 ? -15.778 7.245 -0.962 1.00 91.62 92 LYS A CA 1
ATOM 703 C C . LYS A 1 92 ? -16.861 6.163 -0.834 1.00 91.62 92 LYS A C 1
ATOM 705 O O . LYS A 1 92 ? -17.920 6.306 -1.427 1.00 91.62 92 LYS A O 1
ATOM 710 N N . GLN A 1 93 ? -16.609 5.091 -0.084 1.00 90.19 93 GLN A N 1
ATOM 711 C CA . GLN A 1 93 ? -17.563 3.994 0.100 1.00 90.19 93 GLN A CA 1
ATOM 712 C C . GLN A 1 93 ? -18.486 4.257 1.296 1.00 90.19 93 GLN A C 1
ATOM 714 O O . GLN A 1 93 ? -18.040 4.806 2.314 1.00 90.19 93 GLN A O 1
ATOM 719 N N . LYS A 1 94 ? -19.750 3.838 1.174 1.00 86.00 94 LYS A N 1
ATOM 720 C CA . LYS A 1 94 ? -20.726 3.832 2.275 1.00 86.00 94 LYS A CA 1
ATOM 721 C C . LYS A 1 94 ? -20.493 2.620 3.190 1.00 86.00 94 LYS A C 1
ATOM 723 O O . LYS A 1 94 ? -20.240 2.801 4.377 1.00 86.00 94 LYS A O 1
ATOM 728 N N . ASP A 1 95 ? -20.389 1.424 2.610 1.00 84.81 95 ASP A N 1
ATOM 729 C CA . ASP A 1 95 ? -20.192 0.167 3.348 1.00 84.81 95 ASP A CA 1
ATOM 730 C C . ASP A 1 95 ? -18.711 -0.198 3.463 1.00 84.81 95 ASP A C 1
ATOM 732 O O . ASP A 1 95 ? -18.159 -0.958 2.661 1.00 84.81 95 ASP A O 1
ATOM 736 N N . LYS A 1 96 ? -18.039 0.384 4.460 1.00 84.00 96 LYS A N 1
ATOM 737 C CA . LYS A 1 96 ? -16.604 0.187 4.696 1.00 84.00 96 LYS A CA 1
ATOM 738 C C . LYS A 1 96 ? -16.273 -0.065 6.162 1.00 84.00 96 LYS A C 1
ATOM 740 O O . LYS A 1 96 ? -16.918 0.495 7.046 1.00 84.00 96 LYS A O 1
ATOM 745 N N . PRO A 1 97 ? -15.181 -0.793 6.440 1.00 86.94 97 PRO A N 1
ATOM 746 C CA . PRO A 1 97 ? -14.649 -0.859 7.789 1.00 86.94 97 PRO A CA 1
ATOM 747 C C . PRO A 1 97 ? -14.122 0.508 8.247 1.00 86.94 97 PRO A C 1
ATOM 749 O O . PRO A 1 97 ? -13.646 1.327 7.451 1.00 86.94 97 PRO A O 1
ATOM 752 N N . ASN A 1 98 ? -14.137 0.734 9.561 1.00 84.50 98 ASN A N 1
ATOM 753 C CA . ASN A 1 98 ? -13.548 1.927 10.157 1.00 84.50 98 ASN A CA 1
ATOM 754 C C . ASN A 1 98 ? -12.012 1.882 10.061 1.00 84.50 98 ASN A C 1
ATOM 756 O O . ASN A 1 98 ? -11.331 1.227 10.855 1.00 84.50 98 ASN A O 1
ATOM 760 N N . LEU A 1 99 ? -11.464 2.628 9.100 1.00 87.75 99 LEU A N 1
ATOM 761 C CA . LEU A 1 99 ? -10.024 2.707 8.853 1.00 87.75 99 LEU A CA 1
ATOM 762 C C . LEU A 1 99 ? -9.270 3.674 9.783 1.00 87.75 99 LEU A C 1
ATOM 764 O O . LEU A 1 99 ? -8.055 3.799 9.649 1.00 87.75 99 LEU A O 1
ATOM 768 N N . LYS A 1 100 ? -9.941 4.355 10.730 1.00 83.38 100 LYS A N 1
ATOM 769 C CA . LYS A 1 100 ? -9.252 5.213 11.717 1.00 83.38 100 LYS A CA 1
ATOM 770 C C . LYS A 1 100 ? -8.365 4.397 12.667 1.00 83.38 100 LYS A C 1
ATOM 772 O O . LYS A 1 100 ? -7.412 4.926 13.228 1.00 83.38 100 LYS A O 1
ATOM 777 N N . LYS A 1 101 ? -8.658 3.105 12.846 1.00 88.62 101 LYS A N 1
ATOM 778 C CA . LYS A 1 1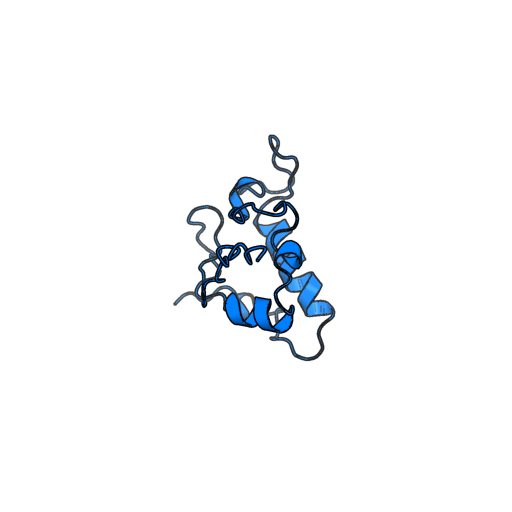01 ? -7.877 2.201 13.698 1.00 88.62 101 LYS A CA 1
ATOM 779 C C . LYS A 1 101 ? -6.807 1.492 12.862 1.00 88.62 101 LYS A C 1
ATOM 781 O O . LYS A 1 101 ? -7.130 0.694 11.990 1.00 88.62 101 LYS A O 1
ATOM 786 N N . CYS A 1 102 ? -5.525 1.690 13.184 1.00 91.06 102 CYS A N 1
ATOM 787 C CA . CYS A 1 102 ? -4.410 1.003 12.505 1.00 91.06 102 CYS A CA 1
ATOM 788 C C . CYS A 1 102 ? -4.558 -0.530 12.511 1.00 91.06 102 CYS A C 1
ATOM 790 O O . CYS A 1 102 ? -4.186 -1.195 11.547 1.00 91.06 102 CYS A O 1
ATOM 792 N N . LYS A 1 103 ? -5.127 -1.083 13.593 1.00 90.75 103 LYS A N 1
ATOM 793 C CA . LYS A 1 103 ? -5.357 -2.524 13.777 1.00 90.75 103 LYS A CA 1
ATOM 794 C C . LYS A 1 103 ? -6.413 -3.109 12.833 1.00 90.75 103 LYS A C 1
ATOM 796 O O . LYS A 1 103 ? -6.440 -4.321 12.680 1.00 90.75 103 LYS A O 1
ATOM 801 N N . THR A 1 104 ? -7.244 -2.274 12.198 1.00 90.62 104 THR A N 1
ATOM 802 C CA . THR A 1 104 ? -8.224 -2.728 11.198 1.00 90.62 104 THR A CA 1
ATOM 803 C C . THR A 1 104 ? -7.533 -3.424 10.025 1.00 90.62 104 THR A C 1
ATOM 805 O O . THR A 1 104 ? -8.055 -4.406 9.514 1.00 90.62 104 THR A O 1
ATOM 808 N N . CYS A 1 105 ? -6.348 -2.945 9.627 1.00 91.62 105 CYS A N 1
ATOM 809 C CA . CYS A 1 105 ? -5.551 -3.558 8.559 1.00 91.62 105 CYS A CA 1
ATOM 810 C C . CYS A 1 105 ? -4.288 -4.252 9.094 1.00 91.62 105 CYS A C 1
ATOM 812 O O . CYS A 1 105 ? -3.866 -5.267 8.557 1.00 91.62 105 CYS A O 1
ATOM 814 N N . HIS A 1 106 ? -3.669 -3.714 10.147 1.00 91.50 106 HIS A N 1
ATOM 815 C CA . HIS A 1 106 ? -2.437 -4.256 10.721 1.00 91.50 106 HIS A CA 1
ATOM 816 C C . HIS A 1 106 ? -2.742 -5.045 11.994 1.00 91.50 106 HIS A C 1
ATOM 818 O O . HIS A 1 106 ? -2.558 -4.550 13.113 1.00 91.50 106 HIS A O 1
ATOM 824 N N . ASN A 1 107 ? -3.229 -6.270 11.829 1.00 80.56 107 ASN A N 1
ATOM 825 C CA . ASN A 1 107 ? -3.349 -7.208 12.937 1.00 80.56 107 ASN A CA 1
ATOM 826 C C . ASN A 1 107 ? -1.961 -7.761 13.316 1.00 80.56 107 ASN A C 1
ATOM 828 O O . ASN A 1 107 ? -1.083 -7.967 12.482 1.00 80.56 107 ASN A O 1
ATOM 832 N N . ARG A 1 108 ? -1.729 -7.928 14.624 1.00 66.56 108 ARG A N 1
ATOM 833 C CA . ARG A 1 108 ? -0.481 -8.513 15.153 1.00 66.56 108 ARG A CA 1
ATOM 834 C C . ARG A 1 108 ? -0.514 -10.042 15.215 1.00 66.56 108 ARG A C 1
ATOM 836 O O . ARG A 1 108 ? 0.541 -10.629 15.418 1.00 66.56 108 ARG A O 1
ATOM 843 N N . LYS A 1 109 ? -1.692 -10.650 15.049 1.00 54.00 109 LYS A N 1
ATOM 844 C CA . LYS A 1 109 ? -1.858 -12.097 14.894 1.00 54.00 109 LYS A CA 1
ATOM 845 C C . LYS A 1 109 ? -1.668 -12.431 13.421 1.00 54.00 109 LYS A C 1
ATOM 847 O O . LYS A 1 109 ? -2.468 -11.926 12.610 1.00 54.00 109 LYS A O 1
#

Secondary structure (DSSP, 8-state):
----------PPPSSEEE-SSS-TT-EEEE-HHHHHHHTTT-GGGT-TTPPTTPPPPPGGGTS-S-SSB-TTT-PBPHHHHHHHHHHHHHHT-SS---TTSGGGT----

Foldseek 3Di:
DDDDPPPPDPDWDQFDWADQVPDPQIQGRHRGVVVCVVVVNPPCLLLVPADPPDDRDHPNVAQHQDCQADPPRRDGHPVCVVCCSVVVVQVPDPDDDDPPDSCVRGPPD